Protein AF-A0A531JGL9-F1 (afdb_monomer)

Foldseek 3Di:
DDDDPDPVVVVVPDDDDDDPFDKDKDWDAPPDDDDPPFDFPDWDQDPGGIITIGTPVRVD

Secondary structure (DSSP, 8-state):
-PPP--HHHHHHT------S--EEEEEEPTTPPPPTT---SEEEE-SS-EEEEEEGGG--

Sequence (60 aa):
MTGETDLQKLLASMTPRLLPDVHVFATLAPGATMPDGLDPVMSFREQEGLTLIVKEDQSR

Nearest PDB structures (foldseek):
  2fpo-assembly6_F  TM=5.922E-01  e=4.888E+00  Escherichia coli K-12
  4khx-assembly1_L  TM=2.268E-01  e=8.267E-01  Homo sapiens
  1dn0-assembly1_B  TM=2.704E-01  e=3.559E+00  Homo sapiens
  6mwr-assembly1_C  TM=3.229E-01  e=6.301E+00  Homo sapiens
  1adq-assembly1_H  TM=3.034E-01  e=8.123E+00  Homo sapiens

Solvent-accessible surface area (backbone atoms only — not comparable to full-atom values): 4080 Å² total; per-residue (Å²): 137,81,75,88,81,53,65,68,60,54,61,71,66,61,78,86,77,89,72,93,75,58,70,41,83,48,72,42,53,70,88,58,76,82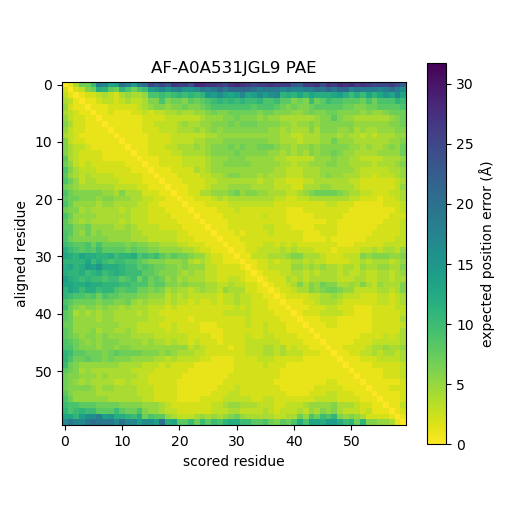,64,86,89,69,75,56,88,39,76,47,85,55,92,80,18,40,38,34,34,31,48,52,88,75,74,114

Radius of gyration: 17.15 Å; Cα contacts (8 Å, |Δi|>4): 66; chains: 1; bounding box: 31×26×44 Å

Mean predicted aligned error: 4.45 Å

Structure (mmCIF, N/CA/C/O backbone):
data_AF-A0A531JGL9-F1
#
_entry.id   AF-A0A531JGL9-F1
#
loop_
_atom_site.group_PDB
_atom_site.id
_atom_site.type_symbol
_atom_site.label_atom_id
_atom_site.label_alt_id
_atom_site.label_comp_id
_atom_site.label_asym_id
_atom_site.label_entity_id
_atom_site.label_seq_id
_atom_site.pdbx_PDB_ins_code
_atom_site.Cartn_x
_atom_site.Cartn_y
_atom_site.Cartn_z
_atom_site.occupancy
_atom_site.B_iso_or_equiv
_atom_site.auth_seq_id
_atom_site.auth_comp_id
_atom_site.auth_asym_id
_atom_site.auth_atom_id
_atom_site.pdbx_PDB_model_num
ATOM 1 N N . MET A 1 1 ? -13.127 19.181 20.085 1.00 49.94 1 MET A N 1
ATOM 2 C CA . MET A 1 1 ? -13.236 17.798 19.579 1.00 49.94 1 MET A CA 1
ATOM 3 C C . MET A 1 1 ? -11.977 17.075 20.027 1.00 49.94 1 MET A C 1
ATOM 5 O O . MET A 1 1 ? -10.919 17.340 19.477 1.00 49.94 1 MET A O 1
ATOM 9 N N . THR A 1 2 ? -12.038 16.298 21.103 1.00 79.81 2 THR A N 1
ATOM 10 C CA . THR A 1 2 ? -10.915 15.454 21.537 1.00 79.81 2 THR A CA 1
ATOM 11 C C . THR A 1 2 ? -11.109 14.090 20.888 1.00 79.81 2 THR A C 1
ATOM 13 O O . THR A 1 2 ? -12.191 13.521 21.014 1.00 79.81 2 THR A O 1
ATOM 16 N N . GLY A 1 3 ? -10.121 13.617 20.127 1.00 87.81 3 GLY A N 1
ATOM 17 C CA . GLY A 1 3 ? -10.153 12.268 19.556 1.00 87.81 3 GLY A CA 1
ATOM 18 C C . GLY A 1 3 ? -10.179 11.197 20.650 1.00 87.81 3 GLY A C 1
ATOM 19 O O . GLY A 1 3 ? -9.917 11.496 21.815 1.00 87.81 3 GLY A O 1
ATOM 20 N N . GLU A 1 4 ? -10.497 9.958 20.276 1.00 93.94 4 GLU A N 1
ATOM 21 C CA . GLU A 1 4 ? -10.381 8.817 21.190 1.00 93.94 4 GLU A CA 1
ATOM 22 C C . GLU A 1 4 ? -8.911 8.622 21.595 1.00 93.94 4 GLU A C 1
ATOM 24 O O . GLU A 1 4 ? -8.019 8.627 20.745 1.00 93.94 4 GLU A O 1
ATOM 29 N N . THR A 1 5 ? -8.663 8.470 22.894 1.00 94.88 5 THR A N 1
ATOM 30 C CA . THR A 1 5 ? -7.324 8.269 23.478 1.00 94.88 5 THR A CA 1
ATOM 31 C C . THR A 1 5 ? -7.177 6.900 24.140 1.00 94.88 5 THR A C 1
ATOM 33 O O . THR A 1 5 ? -6.065 6.490 24.467 1.00 94.88 5 THR A O 1
ATOM 36 N N . ASP A 1 6 ? -8.284 6.191 24.363 1.00 96.62 6 ASP A N 1
ATOM 37 C CA . ASP A 1 6 ? -8.303 4.813 24.835 1.00 96.62 6 ASP A CA 1
ATOM 38 C C . ASP A 1 6 ? -8.043 3.860 23.659 1.00 96.62 6 ASP A C 1
ATOM 40 O O . ASP A 1 6 ? -8.874 3.684 22.763 1.00 96.62 6 ASP A O 1
ATOM 44 N N . LEU A 1 7 ? -6.871 3.222 23.675 1.00 96.50 7 LEU A N 1
ATOM 45 C CA . LEU A 1 7 ? -6.446 2.294 22.629 1.00 96.50 7 LEU A CA 1
ATOM 46 C C . LEU A 1 7 ? -7.407 1.107 22.467 1.00 96.50 7 LEU A C 1
ATOM 48 O O . LEU A 1 7 ? -7.646 0.670 21.343 1.00 96.50 7 LEU A O 1
ATOM 52 N N . GLN A 1 8 ? -7.969 0.581 23.558 1.00 97.25 8 GLN A N 1
ATOM 53 C CA . GLN A 1 8 ? -8.864 -0.575 23.479 1.00 97.25 8 GLN A CA 1
ATOM 54 C C . GLN A 1 8 ? -10.166 -0.199 22.777 1.00 97.25 8 GLN A C 1
ATOM 56 O O . GLN A 1 8 ? -10.622 -0.925 21.893 1.00 97.25 8 GLN A O 1
ATOM 61 N N . LYS A 1 9 ? -10.731 0.967 23.112 1.00 96.25 9 LYS A N 1
ATOM 62 C CA . LYS A 1 9 ? -11.929 1.480 22.432 1.00 96.25 9 LYS A CA 1
ATOM 63 C C . LYS A 1 9 ? -11.667 1.783 20.965 1.00 96.25 9 LYS A C 1
ATOM 65 O O . LYS A 1 9 ? -12.479 1.412 20.121 1.00 96.25 9 LYS A O 1
ATOM 70 N N . LEU A 1 10 ? -10.526 2.400 20.659 1.00 96.12 10 LEU A N 1
ATOM 71 C CA . LEU A 1 10 ? -10.131 2.702 19.287 1.00 96.12 10 LEU A CA 1
ATOM 72 C C . LEU A 1 10 ? -10.086 1.429 18.433 1.00 96.12 10 LEU A C 1
ATOM 74 O O . LEU A 1 10 ? -10.735 1.370 17.388 1.00 96.12 10 LEU A O 1
ATOM 78 N N . LEU A 1 11 ? -9.387 0.395 18.906 1.00 96.38 11 LEU A N 1
ATOM 79 C CA . LEU A 1 11 ? -9.271 -0.883 18.202 1.00 96.38 11 LEU A CA 1
ATOM 80 C C . LEU A 1 11 ? -10.621 -1.601 18.084 1.00 96.38 11 LEU A C 1
ATOM 82 O O . LEU A 1 11 ? -10.964 -2.078 17.004 1.00 96.38 11 LEU A O 1
ATOM 86 N N . ALA A 1 12 ? -11.417 -1.632 19.157 1.00 96.75 12 ALA A N 1
ATOM 87 C CA . ALA A 1 12 ? -12.745 -2.249 19.143 1.00 96.75 12 ALA A CA 1
ATOM 88 C C . ALA A 1 12 ? -13.729 -1.538 18.196 1.00 96.75 12 ALA A C 1
ATOM 90 O O . ALA A 1 12 ? -14.675 -2.158 17.715 1.00 96.75 12 ALA A O 1
ATOM 91 N N . SER A 1 13 ? -13.510 -0.249 17.915 1.00 95.25 13 SER A N 1
ATOM 92 C CA . SER A 1 13 ? -14.332 0.539 16.989 1.00 95.25 13 SER A CA 1
ATOM 93 C C . SER A 1 13 ? -13.971 0.356 15.508 1.00 95.25 13 SER A C 1
ATOM 95 O O . SER A 1 13 ? -14.667 0.883 14.636 1.00 95.25 13 SER A O 1
ATOM 97 N N . MET A 1 14 ? -12.898 -0.381 15.193 1.00 96.25 14 MET A N 1
ATOM 98 C CA . MET A 1 14 ? -12.495 -0.616 13.807 1.00 96.25 14 MET A CA 1
ATOM 99 C C . MET A 1 14 ? -13.556 -1.422 13.048 1.00 96.25 14 MET A C 1
ATOM 101 O O . MET A 1 14 ? -14.054 -2.442 13.515 1.00 96.25 14 MET A O 1
ATOM 105 N N . THR A 1 15 ? -13.859 -0.988 11.825 1.00 97.00 15 THR A N 1
ATOM 106 C CA . THR A 1 15 ? -14.826 -1.638 10.927 1.00 97.00 15 THR 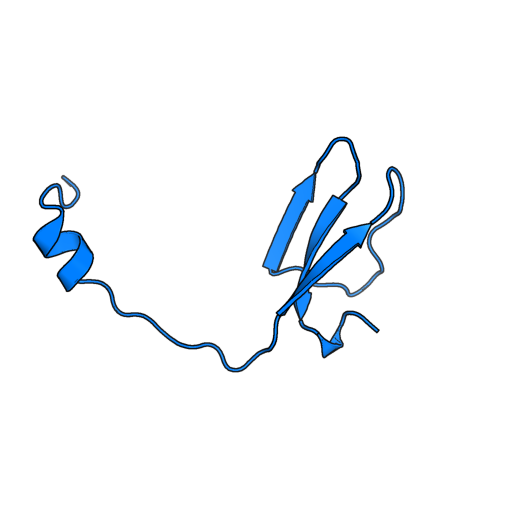A CA 1
ATOM 107 C C . THR A 1 15 ? -14.138 -2.042 9.617 1.00 97.00 15 THR A C 1
ATOM 109 O O . THR A 1 15 ? -14.318 -1.381 8.592 1.00 97.00 15 THR A O 1
ATOM 112 N N . PRO A 1 16 ? -13.289 -3.092 9.631 1.00 96.38 16 PRO A N 1
ATOM 113 C CA . PRO A 1 16 ? -12.511 -3.480 8.460 1.00 96.38 16 PRO A CA 1
ATOM 114 C C . PRO A 1 16 ? -13.422 -3.899 7.304 1.00 96.38 16 PRO A C 1
ATOM 116 O O . PRO A 1 16 ? -14.454 -4.544 7.498 1.00 96.38 16 PRO A O 1
ATOM 119 N N . ARG A 1 17 ? -13.019 -3.543 6.082 1.00 97.44 17 ARG A N 1
ATOM 120 C CA . ARG A 1 17 ? -13.704 -3.926 4.845 1.00 97.44 17 ARG A CA 1
ATOM 121 C C . ARG A 1 17 ? -12.698 -4.555 3.898 1.00 97.44 17 ARG A C 1
ATOM 123 O O . ARG A 1 17 ? -11.691 -3.932 3.577 1.00 97.44 17 ARG A O 1
ATOM 130 N N . LEU A 1 18 ? -12.988 -5.775 3.454 1.00 96.75 18 LEU A N 1
ATOM 131 C CA . LEU A 1 18 ? -12.220 -6.414 2.397 1.00 96.75 18 LEU A CA 1
ATOM 132 C C . LEU A 1 18 ? -12.652 -5.830 1.051 1.00 96.75 18 LEU A C 1
ATOM 134 O O . LEU A 1 18 ? -13.838 -5.847 0.719 1.00 96.75 18 LEU A O 1
ATOM 138 N N . LEU A 1 19 ? -11.688 -5.311 0.298 1.00 94.81 19 LEU A N 1
ATOM 139 C CA . LEU A 1 19 ? -11.895 -4.893 -1.084 1.00 94.81 19 LEU A CA 1
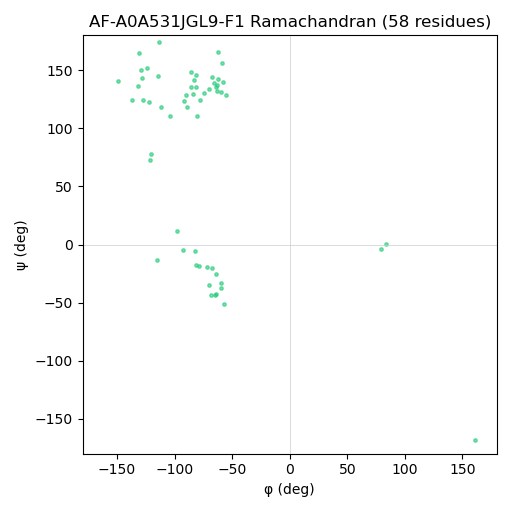ATOM 140 C C . LEU A 1 19 ? -11.706 -6.101 -2.019 1.00 94.81 19 LEU A C 1
ATOM 142 O O . LEU A 1 19 ? -10.919 -6.989 -1.692 1.00 94.81 19 LEU A O 1
ATOM 146 N N . PRO A 1 20 ? -12.425 -6.166 -3.154 1.00 95.19 20 PRO A N 1
ATOM 147 C CA . PRO A 1 20 ? -12.409 -7.336 -4.036 1.00 95.19 20 PRO A CA 1
ATOM 148 C C . PRO A 1 20 ? -11.167 -7.420 -4.935 1.00 95.19 20 PRO A C 1
ATOM 150 O O . PRO A 1 20 ? -10.888 -8.48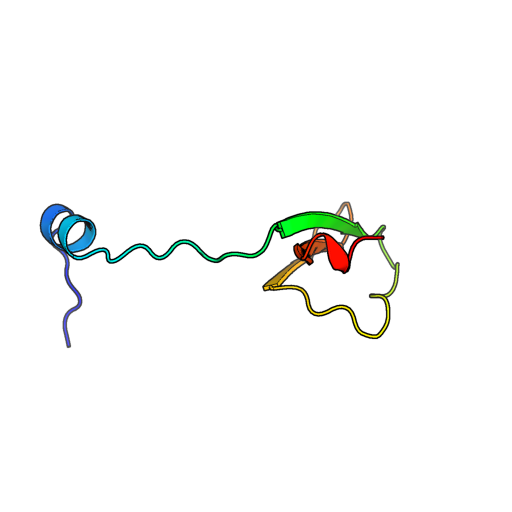0 -5.487 1.00 95.19 20 PRO A O 1
ATOM 153 N N . ASP A 1 21 ? -10.454 -6.308 -5.116 1.00 95.44 21 ASP A N 1
ATOM 154 C CA . ASP A 1 21 ? -9.362 -6.192 -6.078 1.00 95.44 21 ASP A CA 1
ATOM 155 C C . ASP A 1 21 ? -8.030 -6.735 -5.533 1.00 95.44 21 ASP A C 1
ATOM 157 O O . ASP A 1 21 ? -7.652 -6.483 -4.382 1.00 95.44 21 ASP A O 1
ATOM 161 N N . VAL A 1 22 ? -7.264 -7.399 -6.402 1.00 96.69 22 VAL A N 1
ATOM 162 C CA . VAL A 1 22 ? -5.873 -7.784 -6.132 1.00 96.69 22 VAL A CA 1
ATOM 163 C C . VAL A 1 22 ? -4.958 -6.613 -6.465 1.00 96.69 22 VAL A C 1
ATOM 165 O O . VAL A 1 22 ? -5.035 -6.044 -7.554 1.00 96.69 22 VAL A O 1
ATOM 168 N N . HIS A 1 23 ? -4.082 -6.269 -5.525 1.00 96.88 23 HIS A N 1
ATOM 169 C CA . HIS A 1 23 ? -3.099 -5.207 -5.692 1.00 96.88 23 HIS A CA 1
ATOM 170 C C . HIS A 1 23 ? -1.685 -5.774 -5.685 1.00 96.88 23 HIS A C 1
ATOM 172 O O . HIS A 1 23 ? -1.388 -6.717 -4.946 1.00 96.88 23 HIS A O 1
ATOM 178 N N . VAL A 1 24 ? -0.810 -5.165 -6.478 1.00 97.06 24 VAL A N 1
ATOM 179 C CA . VAL A 1 24 ? 0.602 -5.537 -6.586 1.00 97.06 24 VAL A CA 1
ATOM 180 C C . VAL A 1 24 ? 1.498 -4.343 -6.292 1.00 97.06 24 VAL A C 1
ATOM 182 O O . VAL A 1 24 ? 1.120 -3.193 -6.519 1.00 97.06 24 VAL A O 1
ATOM 185 N N . PHE A 1 25 ? 2.700 -4.637 -5.801 1.00 97.56 25 PHE A N 1
ATOM 186 C CA . PHE A 1 25 ? 3.782 -3.666 -5.704 1.00 97.56 25 PHE A CA 1
ATOM 187 C C . PHE A 1 25 ? 4.609 -3.711 -6.984 1.00 97.56 25 PHE A C 1
ATOM 189 O O . PHE A 1 25 ? 5.061 -4.780 -7.397 1.00 97.56 25 PHE A O 1
ATOM 196 N N . ALA A 1 26 ? 4.826 -2.548 -7.585 1.00 95.44 26 ALA A N 1
ATOM 197 C CA . ALA A 1 26 ? 5.698 -2.378 -8.738 1.00 95.44 26 ALA A CA 1
ATOM 198 C C . ALA A 1 26 ? 6.682 -1.237 -8.474 1.00 95.44 26 ALA A C 1
ATOM 200 O O . ALA A 1 26 ? 6.353 -0.277 -7.781 1.00 95.44 26 ALA A O 1
ATOM 201 N N . THR A 1 27 ? 7.873 -1.319 -9.059 1.00 96.12 27 THR A N 1
ATOM 202 C CA . THR A 1 27 ? 8.872 -0.251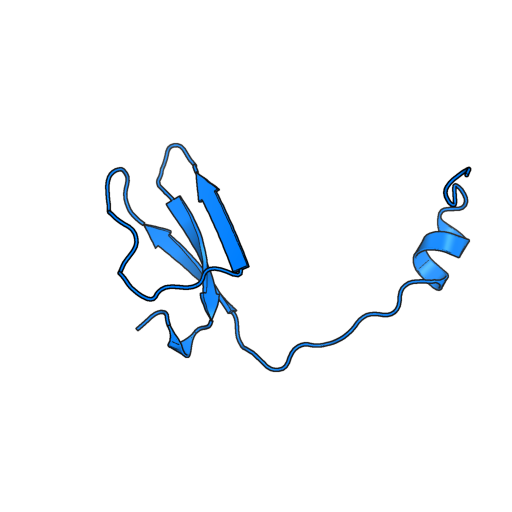 -8.978 1.00 96.12 27 THR A CA 1
ATOM 203 C C . THR A 1 27 ? 9.227 0.200 -10.382 1.00 96.12 27 THR A C 1
ATOM 205 O O . THR A 1 27 ? 9.675 -0.595 -11.208 1.00 96.12 27 THR A O 1
ATOM 208 N N . LEU A 1 28 ? 9.044 1.490 -10.649 1.00 95.56 28 LEU A N 1
ATOM 209 C CA . LEU A 1 28 ? 9.582 2.126 -11.842 1.00 95.56 28 LEU A CA 1
ATOM 210 C C . LEU A 1 28 ? 11.021 2.562 -11.569 1.00 95.56 28 LEU A C 1
ATOM 212 O O . LEU A 1 28 ? 11.310 3.152 -10.526 1.00 95.56 28 LEU A O 1
ATOM 216 N N . ALA A 1 29 ? 11.917 2.295 -12.518 1.00 96.12 29 ALA A N 1
ATOM 217 C CA . ALA A 1 29 ? 13.312 2.710 -12.423 1.00 96.12 29 ALA A CA 1
ATOM 218 C C . ALA A 1 29 ? 13.442 4.245 -12.293 1.00 96.12 29 ALA A C 1
ATOM 220 O O . ALA A 1 29 ? 12.558 4.983 -12.744 1.00 96.12 29 ALA A O 1
ATOM 221 N N . PRO A 1 30 ? 14.543 4.766 -11.723 1.00 95.19 30 PRO A N 1
ATOM 222 C CA . PRO A 1 30 ? 14.749 6.203 -11.596 1.00 95.19 30 PRO A CA 1
ATOM 223 C C . PRO A 1 30 ? 14.644 6.915 -12.950 1.00 95.19 30 PRO A C 1
ATOM 225 O O . PRO A 1 30 ? 15.290 6.532 -13.922 1.00 95.19 30 PRO A O 1
ATOM 228 N N . GLY A 1 31 ? 13.817 7.959 -13.015 1.00 89.12 31 GLY A N 1
ATOM 229 C CA . GLY A 1 31 ? 13.589 8.731 -14.240 1.00 89.12 31 GLY A CA 1
ATOM 230 C C . GLY A 1 31 ? 12.626 8.091 -15.247 1.00 89.12 31 GLY A C 1
ATOM 231 O O . GLY A 1 31 ? 12.294 8.745 -16.234 1.00 89.12 31 GLY A O 1
ATOM 232 N N . ALA A 1 32 ? 12.135 6.871 -15.004 1.00 92.06 32 A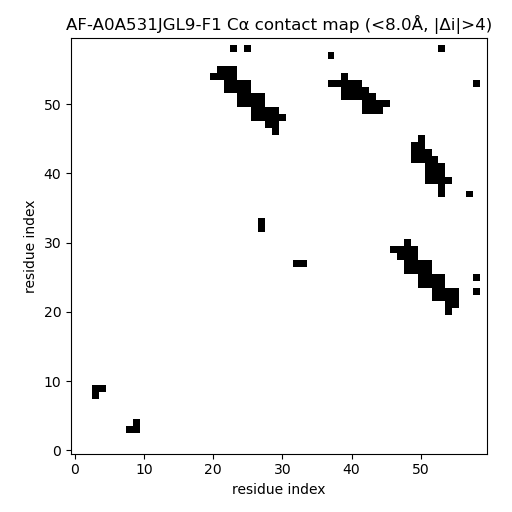LA A N 1
ATOM 233 C CA . ALA A 1 32 ? 11.045 6.312 -15.793 1.00 92.06 32 ALA A CA 1
ATOM 234 C C . ALA A 1 32 ? 9.757 7.117 -15.563 1.00 92.06 32 ALA A C 1
ATOM 236 O O . ALA A 1 32 ? 9.439 7.526 -14.442 1.00 92.06 32 ALA A O 1
ATOM 237 N N . THR A 1 33 ? 9.017 7.358 -16.641 1.00 88.81 33 THR A N 1
ATOM 238 C CA . THR A 1 33 ? 7.716 8.021 -16.588 1.00 88.81 33 THR A CA 1
ATOM 239 C C . THR A 1 33 ? 6.635 7.026 -16.195 1.00 88.81 33 THR A C 1
ATOM 241 O O . THR A 1 33 ? 6.682 5.862 -16.592 1.00 88.81 33 THR A O 1
ATOM 244 N N . MET A 1 34 ? 5.639 7.499 -15.448 1.00 88.06 34 MET A N 1
ATOM 245 C CA . MET A 1 34 ? 4.424 6.728 -15.214 1.00 88.06 34 MET A CA 1
ATOM 246 C C . MET A 1 34 ? 3.749 6.422 -16.561 1.00 88.06 34 MET A C 1
ATOM 248 O O . MET A 1 34 ? 3.588 7.356 -17.349 1.00 88.06 34 MET A O 1
ATOM 252 N N . PRO A 1 35 ? 3.358 5.168 -16.838 1.00 89.19 35 PRO A N 1
ATOM 253 C CA . PRO A 1 35 ? 2.522 4.855 -17.989 1.00 89.19 35 PRO A CA 1
ATOM 254 C C . PRO A 1 35 ? 1.202 5.633 -17.953 1.00 89.19 35 PRO A C 1
ATOM 256 O O . PRO A 1 35 ? 0.582 5.773 -16.895 1.00 89.19 35 PRO A O 1
ATOM 259 N N . ASP A 1 36 ? 0.756 6.112 -19.113 1.00 88.06 36 ASP A N 1
ATOM 260 C CA . ASP A 1 36 ? -0.539 6.777 -19.234 1.00 88.06 36 ASP A CA 1
ATOM 261 C C . ASP A 1 36 ? -1.678 5.805 -18.893 1.00 88.06 36 ASP A C 1
ATOM 263 O O . ASP A 1 36 ? -1.684 4.650 -19.318 1.00 88.06 36 ASP A O 1
ATOM 267 N N . GLY A 1 37 ? -2.661 6.282 -18.128 1.00 88.31 37 GLY A N 1
ATOM 268 C CA . GLY A 1 37 ? -3.820 5.483 -17.718 1.00 88.31 37 GLY A CA 1
ATOM 269 C C . GLY A 1 37 ? -3.595 4.594 -16.492 1.00 88.31 37 GLY A C 1
ATOM 270 O O . GLY A 1 37 ? -4.538 3.927 -16.065 1.00 88.31 37 GLY A O 1
ATOM 271 N N . LEU A 1 38 ? -2.398 4.605 -15.895 1.00 91.94 38 LEU A N 1
ATOM 272 C CA . LEU A 1 38 ? -2.171 3.966 -14.602 1.00 91.94 38 LEU A CA 1
ATOM 273 C C . LEU A 1 38 ? -2.784 4.806 -13.472 1.00 91.94 38 LEU A C 1
ATOM 275 O O . LEU A 1 38 ? -2.514 6.003 -13.374 1.00 91.94 38 LEU A O 1
ATOM 279 N N . ASP A 1 39 ? -3.565 4.167 -12.599 1.00 92.69 39 ASP A N 1
ATOM 280 C CA . ASP A 1 39 ? -4.224 4.810 -11.453 1.00 92.69 39 ASP A CA 1
ATOM 281 C C . ASP A 1 39 ? -3.773 4.149 -10.136 1.00 92.69 39 ASP A C 1
ATOM 283 O O . ASP A 1 39 ? -4.457 3.272 -9.599 1.00 92.69 39 ASP A O 1
ATOM 287 N N . PRO A 1 40 ? -2.562 4.474 -9.645 1.00 95.06 40 PRO A N 1
ATOM 288 C CA . PRO A 1 40 ? -2.033 3.869 -8.434 1.00 95.06 40 PRO A CA 1
ATOM 289 C C . PRO A 1 40 ? -2.791 4.341 -7.191 1.00 95.06 40 PRO A C 1
ATOM 291 O O . PRO A 1 40 ? -2.953 5.537 -6.954 1.00 95.06 40 PRO A O 1
ATOM 294 N N . VAL A 1 41 ? -3.144 3.399 -6.315 1.00 96.50 41 VAL A N 1
ATOM 295 C CA . VAL A 1 41 ? -3.707 3.719 -4.990 1.00 96.50 41 VAL A CA 1
ATOM 296 C C . VAL A 1 41 ? -2.647 4.287 -4.042 1.00 96.50 41 VAL A C 1
ATOM 298 O O . VAL A 1 41 ? -2.976 4.927 -3.044 1.00 96.50 41 VAL A O 1
ATOM 301 N N . MET A 1 42 ? -1.367 4.053 -4.345 1.00 97.06 42 MET A N 1
ATOM 302 C CA . MET A 1 42 ? -0.227 4.610 -3.625 1.00 97.06 42 MET A CA 1
ATOM 303 C C . MET A 1 42 ? 0.959 4.807 -4.570 1.00 97.06 42 MET A C 1
ATOM 305 O O . MET A 1 42 ? 1.251 3.946 -5.400 1.00 97.06 42 MET A O 1
ATOM 309 N N . SER A 1 43 ? 1.675 5.916 -4.387 1.00 95.69 43 SER A N 1
ATOM 310 C CA . SER A 1 43 ? 2.985 6.151 -4.991 1.00 95.69 43 SER A CA 1
ATOM 311 C C . SER A 1 43 ? 3.979 6.646 -3.944 1.00 95.69 43 SER A C 1
ATOM 313 O O . SER A 1 43 ? 3.649 7.555 -3.176 1.00 95.69 43 SER A O 1
ATOM 315 N N . PHE A 1 44 ? 5.200 6.118 -3.954 1.00 97.06 44 PHE A N 1
ATOM 316 C CA . PHE A 1 44 ? 6.263 6.516 -3.037 1.00 97.06 44 PHE A CA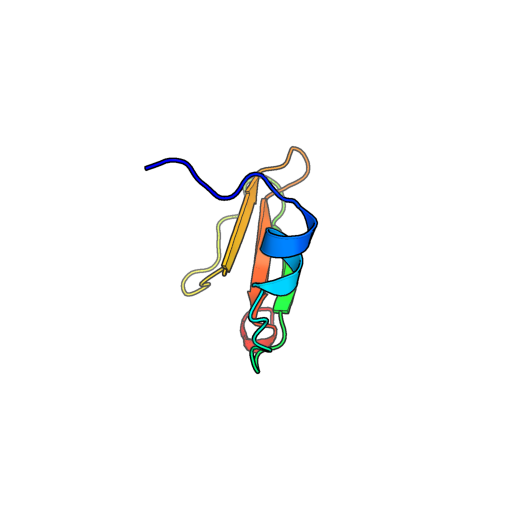 1
ATOM 317 C C . PHE A 1 44 ? 7.598 6.660 -3.766 1.00 97.06 44 PHE A C 1
ATOM 319 O O . PHE A 1 44 ? 8.052 5.748 -4.453 1.00 97.06 44 PHE A O 1
ATOM 326 N N . ARG A 1 45 ? 8.215 7.839 -3.645 1.00 95.25 45 ARG A N 1
ATOM 327 C CA . ARG A 1 45 ? 9.485 8.152 -4.304 1.00 95.25 45 ARG A CA 1
ATOM 328 C C . ARG A 1 45 ? 10.646 7.751 -3.401 1.00 95.25 45 ARG A C 1
ATOM 330 O O . 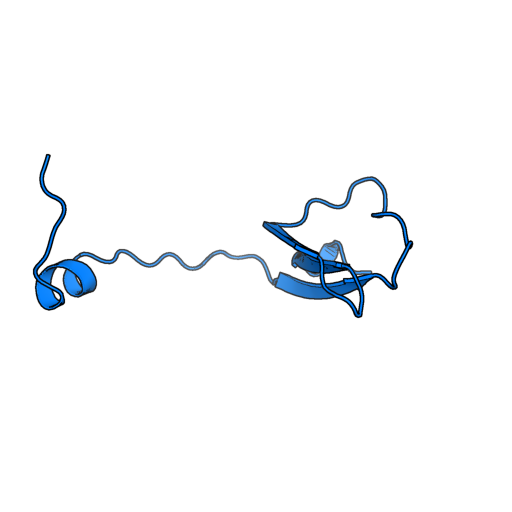ARG A 1 45 ? 10.814 8.332 -2.332 1.00 95.25 45 ARG A O 1
ATOM 337 N N . GLU A 1 46 ? 11.459 6.826 -3.884 1.00 96.06 46 GLU A N 1
ATOM 338 C CA . GLU A 1 46 ? 12.646 6.292 -3.215 1.00 96.06 46 GLU A CA 1
ATOM 339 C C . GLU A 1 46 ? 13.914 6.692 -3.973 1.00 96.06 46 GLU A C 1
ATOM 341 O O . GLU A 1 46 ? 13.853 7.301 -5.048 1.00 96.06 46 GLU A O 1
ATOM 346 N N . GLN A 1 47 ? 15.079 6.373 -3.409 1.00 95.56 47 GLN A N 1
ATOM 347 C CA . GLN A 1 47 ? 16.347 6.586 -4.105 1.00 95.56 47 GLN A CA 1
ATOM 348 C C . GLN A 1 47 ? 16.493 5.607 -5.282 1.00 95.56 47 GLN A C 1
ATOM 350 O O . GLN A 1 47 ? 17.041 5.957 -6.327 1.00 95.56 47 GLN A O 1
ATOM 355 N N . GLU A 1 48 ? 15.974 4.396 -5.112 1.00 95.38 48 GLU A N 1
ATOM 356 C CA . GLU A 1 48 ? 16.051 3.271 -6.036 1.00 95.38 48 GLU A CA 1
ATOM 357 C C . GLU A 1 48 ? 15.009 3.345 -7.161 1.00 95.38 48 GLU A C 1
ATOM 359 O O . GLU A 1 48 ? 15.173 2.672 -8.179 1.00 95.38 48 GLU A O 1
ATOM 364 N N . GLY A 1 49 ? 13.956 4.158 -7.018 1.00 95.94 49 GLY A N 1
ATOM 365 C CA . GLY A 1 49 ? 12.879 4.255 -8.002 1.00 95.94 49 GLY A CA 1
ATOM 366 C C . GLY A 1 49 ? 11.584 4.864 -7.464 1.00 95.94 49 GLY A C 1
ATOM 367 O O . GLY A 1 49 ? 11.540 5.451 -6.384 1.00 95.94 49 GLY A O 1
ATOM 368 N N . LEU A 1 50 ? 10.511 4.746 -8.246 1.00 96.25 50 LEU A N 1
ATOM 369 C CA . LEU A 1 50 ? 9.153 5.091 -7.824 1.00 96.25 50 LEU A CA 1
ATOM 370 C C . LEU A 1 50 ? 8.382 3.800 -7.540 1.00 96.25 50 LEU A C 1
ATOM 372 O O . LEU A 1 50 ? 8.057 3.059 -8.467 1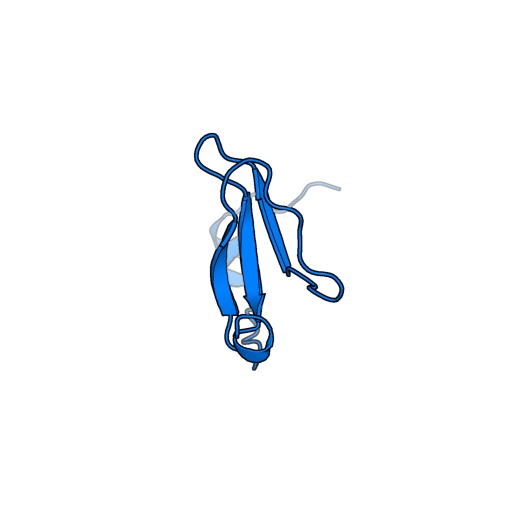.00 96.25 50 LEU A O 1
ATOM 376 N N . THR A 1 51 ? 8.088 3.550 -6.269 1.00 97.19 51 THR A N 1
ATOM 377 C CA . THR A 1 51 ? 7.262 2.424 -5.831 1.00 97.19 51 THR A CA 1
ATOM 378 C C . THR A 1 51 ? 5.788 2.768 -5.989 1.00 97.19 51 THR A C 1
ATOM 380 O O . THR A 1 51 ? 5.351 3.866 -5.642 1.00 97.19 51 THR A O 1
ATOM 383 N N . LEU A 1 52 ? 5.023 1.823 -6.523 1.00 97.12 52 LEU A N 1
ATOM 384 C CA . LEU A 1 52 ? 3.610 1.944 -6.843 1.00 97.12 52 LEU A CA 1
ATOM 385 C C . LEU A 1 52 ? 2.839 0.779 -6.238 1.00 97.12 52 LEU A C 1
ATOM 387 O O . LEU A 1 52 ? 3.313 -0.358 -6.262 1.00 97.12 52 LEU A O 1
ATOM 391 N N . ILE A 1 53 ? 1.626 1.060 -5.771 1.00 97.44 53 ILE A N 1
ATOM 392 C CA . ILE A 1 53 ? 0.607 0.037 -5.543 1.00 97.44 53 ILE A CA 1
ATOM 393 C C . ILE A 1 53 ? -0.494 0.261 -6.571 1.00 97.44 53 ILE A C 1
ATOM 395 O O . ILE A 1 53 ? -1.126 1.318 -6.587 1.00 97.44 53 ILE A O 1
ATOM 399 N N . VAL A 1 54 ? -0.714 -0.734 -7.421 1.00 96.56 54 VAL A N 1
ATOM 400 C CA . VAL A 1 54 ? -1.709 -0.714 -8.505 1.00 96.56 54 VAL A CA 1
ATOM 401 C C . VAL A 1 54 ? -2.539 -1.988 -8.463 1.00 96.56 54 VAL A C 1
ATOM 403 O O . VAL A 1 54 ? -2.153 -2.958 -7.804 1.00 96.56 54 VAL A O 1
ATOM 406 N N . LYS A 1 55 ? -3.670 -2.003 -9.171 1.00 95.94 55 LYS A N 1
ATOM 407 C CA . LYS A 1 55 ? -4.401 -3.249 -9.409 1.00 95.94 55 LYS A CA 1
ATOM 408 C C . LYS A 1 55 ? -3.583 -4.174 -10.316 1.00 95.94 55 LYS A C 1
ATOM 410 O O . LYS A 1 55 ? -2.888 -3.709 -11.216 1.00 95.94 55 LYS A O 1
ATOM 415 N N . GLU A 1 56 ? -3.655 -5.482 -10.083 1.00 95.00 56 GLU A N 1
ATOM 416 C CA . GLU A 1 56 ? -2.906 -6.480 -10.868 1.00 95.00 56 GLU A CA 1
ATOM 417 C C . GLU A 1 56 ? -3.263 -6.450 -12.369 1.00 95.00 56 GLU A C 1
ATOM 419 O O . GLU A 1 56 ? -2.414 -6.686 -13.226 1.00 95.00 56 GLU A O 1
ATOM 424 N N . ASP A 1 57 ? -4.512 -6.128 -12.713 1.00 92.38 57 ASP A N 1
ATOM 425 C CA . ASP A 1 57 ? -4.959 -6.013 -14.107 1.00 92.38 57 ASP A CA 1
ATOM 426 C C . ASP A 1 57 ? -4.316 -4.832 -14.857 1.00 92.38 57 ASP A C 1
ATOM 428 O O . ASP A 1 57 ? -4.236 -4.861 -16.084 1.00 92.38 57 ASP A O 1
ATOM 432 N N . GLN A 1 58 ? -3.799 -3.841 -14.129 1.00 89.75 58 GLN A N 1
ATOM 433 C CA . GLN A 1 58 ? -3.069 -2.689 -14.656 1.00 89.75 58 GLN A CA 1
ATOM 434 C C . GLN A 1 58 ? -1.546 -2.900 -14.698 1.00 89.75 58 GLN A C 1
ATOM 436 O O . GLN A 1 58 ? -0.826 -2.028 -15.182 1.00 89.75 58 GLN A O 1
ATOM 441 N N . SER A 1 59 ? -1.027 -4.019 -14.178 1.00 83.38 59 SER A N 1
ATOM 442 C CA . SER A 1 59 ? 0.419 -4.260 -14.058 1.00 83.38 59 SER A CA 1
ATOM 443 C C . SER A 1 59 ? 1.018 -5.115 -15.184 1.00 83.38 59 SER A C 1
ATOM 445 O O . SER A 1 59 ? 2.133 -5.616 -15.023 1.00 83.38 59 SER A O 1
ATOM 447 N N . ARG A 1 60 ? 0.274 -5.360 -16.268 1.00 69.94 60 ARG A N 1
ATOM 448 C CA . ARG A 1 60 ? 0.669 -6.234 -17.386 1.00 69.94 60 ARG A CA 1
ATOM 449 C C . ARG A 1 60 ? 0.971 -5.459 -18.658 1.00 69.94 60 ARG A C 1
ATOM 451 O O . ARG A 1 60 ? 0.289 -4.444 -18.902 1.00 69.94 60 ARG A O 1
#

pLDDT: mean 93.2, std 7.39, range [49.94, 97.56]